Protein AF-A0A8W8KLY4-F1 (afdb_monomer)

Radius of gyration: 17.38 Å; Cα contacts (8 Å, |Δi|>4): 158; chains: 1; bounding box: 57×16×36 Å

pLDDT: mean 85.38, std 13.61, range [54.5, 98.25]

Organism: Magallana gigas (NCBI:txid29159)

Nearest PDB structures (foldseek):
  8tv1-assembly1_C  TM=5.859E-01  e=5.464E-01  Homo sapiens
  8trv-assembly1_A  TM=5.640E-01  e=6.260E-01  Homo sapiens
  8trv-assembly2_B  TM=5.985E-01  e=1.154E+00  Homo sapiens
  4m4r-assembly3_E  TM=5.861E-01  e=1.515E+00  Homo sapiens
  8trt-assembly2_D  TM=5.250E-01  e=1.008E+00  Homo sapiens

Structure (mmCIF, N/CA/C/O backbone):
data_AF-A0A8W8KLY4-F1
#
_entry.id   AF-A0A8W8KLY4-F1
#
loop_
_atom_site.group_PDB
_atom_site.id
_atom_site.type_symbol
_atom_site.label_atom_id
_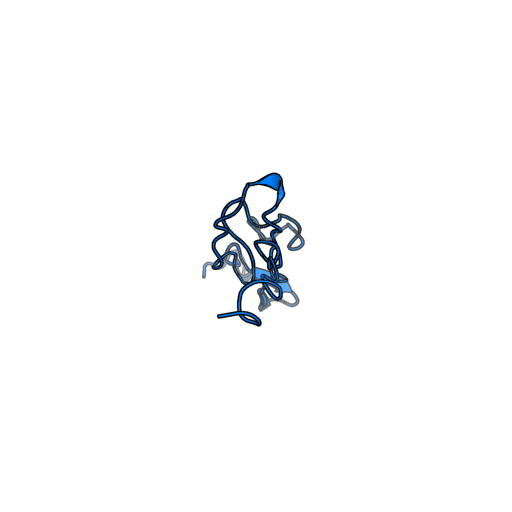atom_site.label_alt_id
_atom_site.label_comp_id
_atom_site.label_asym_id
_atom_site.label_entity_id
_atom_site.label_seq_id
_atom_site.pdbx_PDB_ins_code
_atom_site.Cartn_x
_atom_site.Cartn_y
_atom_site.Cartn_z
_atom_site.occupancy
_atom_site.B_iso_or_equiv
_atom_site.auth_seq_id
_atom_site.auth_comp_id
_atom_site.auth_asym_id
_atom_site.auth_atom_id
_atom_site.pdbx_PDB_model_num
ATOM 1 N 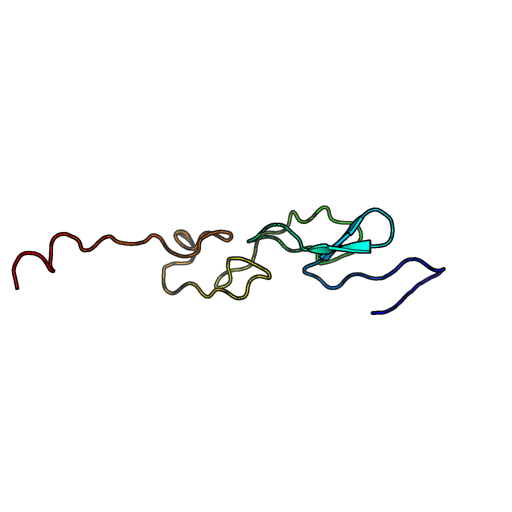N . MET A 1 1 ? 7.503 9.918 -15.386 1.00 60.38 1 MET A N 1
ATOM 2 C CA . MET A 1 1 ? 8.226 8.647 -15.578 1.00 60.38 1 MET A CA 1
ATOM 3 C C . MET A 1 1 ? 9.645 9.020 -15.956 1.00 60.38 1 MET A C 1
ATOM 5 O O . MET A 1 1 ? 9.804 9.891 -16.804 1.00 60.38 1 MET A O 1
ATOM 9 N N . GLY A 1 2 ? 10.631 8.495 -15.237 1.00 65.94 2 GLY A N 1
ATOM 10 C CA . GLY A 1 2 ? 12.049 8.637 -15.573 1.00 65.94 2 GLY A CA 1
ATOM 11 C C . GLY A 1 2 ? 12.598 7.262 -15.926 1.00 65.94 2 GLY A C 1
ATOM 12 O O . GLY A 1 2 ? 12.061 6.265 -15.451 1.00 65.94 2 GLY A O 1
ATOM 13 N N . GLU A 1 3 ? 13.624 7.200 -16.759 1.00 72.31 3 GLU A N 1
ATOM 14 C CA . GLU A 1 3 ? 14.270 5.951 -17.164 1.00 72.31 3 GLU A CA 1
ATOM 15 C C . GLU A 1 3 ? 15.770 6.081 -16.898 1.00 72.31 3 GLU A C 1
ATOM 17 O O . GLU A 1 3 ? 16.353 7.135 -17.162 1.00 72.31 3 GLU A O 1
ATOM 22 N N . THR A 1 4 ? 16.393 5.024 -16.376 1.00 72.56 4 THR A N 1
ATOM 23 C CA . THR A 1 4 ? 17.859 4.931 -16.261 1.00 72.56 4 THR A CA 1
ATOM 24 C C . THR A 1 4 ? 18.282 3.660 -16.975 1.00 72.56 4 THR A C 1
ATOM 26 O O . THR A 1 4 ? 17.751 2.595 -16.671 1.00 72.56 4 THR A O 1
ATOM 29 N N . ASP A 1 5 ? 19.161 3.769 -17.970 1.00 76.75 5 ASP A N 1
ATOM 30 C CA . ASP A 1 5 ? 19.630 2.633 -18.780 1.00 76.75 5 ASP A CA 1
ATOM 31 C C . ASP A 1 5 ? 18.501 1.792 -19.419 1.00 76.75 5 ASP A C 1
ATOM 33 O O . ASP A 1 5 ? 18.623 0.582 -19.597 1.00 76.75 5 ASP A O 1
ATOM 37 N N . GLY A 1 6 ? 17.378 2.435 -19.771 1.00 73.25 6 GLY A N 1
ATOM 38 C CA . GLY A 1 6 ? 16.210 1.776 -20.371 1.00 73.25 6 GLY A CA 1
ATOM 39 C C . GLY A 1 6 ? 15.317 1.021 -19.379 1.00 73.25 6 GLY A C 1
ATOM 40 O O . GLY A 1 6 ? 14.376 0.352 -19.802 1.00 73.25 6 GLY A O 1
ATOM 41 N N . ILE A 1 7 ? 15.586 1.132 -18.074 1.00 71.56 7 ILE A N 1
ATOM 42 C CA . ILE A 1 7 ? 14.738 0.592 -17.008 1.00 71.56 7 ILE A CA 1
ATOM 43 C C . ILE A 1 7 ? 13.809 1.707 -16.508 1.00 71.56 7 ILE A C 1
ATOM 45 O O . ILE A 1 7 ? 14.302 2.758 -16.070 1.00 71.56 7 ILE A O 1
ATOM 49 N N . PRO A 1 8 ? 12.476 1.515 -16.549 1.00 77.25 8 PRO A N 1
ATOM 50 C CA . PRO A 1 8 ? 11.541 2.525 -16.085 1.00 77.25 8 PRO A CA 1
ATOM 51 C C . PRO A 1 8 ? 11.555 2.629 -14.560 1.00 77.25 8 PRO A C 1
ATOM 53 O O . PRO A 1 8 ? 11.532 1.636 -13.832 1.00 77.25 8 PRO A O 1
ATOM 56 N N . PHE A 1 9 ? 11.555 3.865 -14.068 1.00 82.19 9 PHE A N 1
ATOM 57 C CA . PHE A 1 9 ? 11.352 4.169 -12.661 1.00 82.19 9 PHE A CA 1
ATOM 58 C C . PHE A 1 9 ? 9.852 4.297 -12.380 1.00 82.19 9 PHE A C 1
ATOM 60 O O . PHE A 1 9 ? 9.193 5.232 -12.859 1.00 82.19 9 PHE A O 1
ATOM 67 N N . CYS A 1 10 ? 9.315 3.358 -11.603 1.00 85.94 10 CYS A N 1
ATOM 68 C CA . CYS A 1 10 ? 7.904 3.331 -11.242 1.00 85.94 10 CYS A CA 1
ATOM 69 C C . CYS A 1 10 ? 7.597 4.305 -10.094 1.00 85.94 10 CYS A C 1
ATOM 71 O O . CYS A 1 10 ? 8.422 4.572 -9.221 1.00 85.94 10 CYS A O 1
ATOM 73 N N . CYS A 1 11 ? 6.395 4.886 -10.109 1.00 87.69 11 CYS A N 1
ATOM 74 C CA . CYS A 1 11 ? 5.926 5.726 -9.007 1.00 87.69 11 CYS A CA 1
ATOM 75 C C . CYS A 1 11 ? 5.659 4.877 -7.748 1.00 87.69 11 CYS A C 1
ATOM 77 O O . CYS A 1 11 ? 5.436 3.679 -7.882 1.00 87.69 11 CYS A O 1
ATOM 79 N N . PRO A 1 12 ? 5.555 5.481 -6.546 1.00 87.75 12 PRO A N 1
ATOM 80 C CA . PRO A 1 12 ? 5.470 4.752 -5.274 1.00 87.75 12 PRO A CA 1
ATOM 81 C C . PRO A 1 12 ? 4.311 3.758 -5.098 1.00 87.75 12 PRO A C 1
ATOM 83 O O . PRO A 1 12 ? 4.267 3.043 -4.107 1.00 87.75 12 PRO A O 1
ATOM 86 N N . PHE A 1 13 ? 3.339 3.740 -6.005 1.00 91.69 13 PHE A N 1
ATOM 87 C CA . PHE A 1 13 ? 2.188 2.829 -5.983 1.00 91.69 13 PHE A CA 1
ATOM 88 C C . PHE A 1 13 ? 2.290 1.732 -7.041 1.00 91.69 13 PHE A C 1
ATOM 90 O O . PHE A 1 13 ? 1.324 1.014 -7.266 1.00 91.69 13 PHE A O 1
ATOM 97 N N . TYR A 1 14 ? 3.438 1.643 -7.709 1.00 90.81 14 TYR A N 1
ATOM 98 C CA . TYR A 1 14 ? 3.674 0.736 -8.812 1.00 90.81 14 TYR A CA 1
ATOM 99 C C . TYR A 1 14 ? 5.003 0.003 -8.620 1.00 90.81 14 TYR A C 1
ATOM 101 O O . TYR A 1 14 ? 5.969 0.560 -8.092 1.00 90.81 14 TYR A O 1
ATOM 109 N N . PHE A 1 15 ? 5.072 -1.241 -9.070 1.00 89.56 15 PHE A N 1
ATOM 110 C CA . PHE A 1 15 ? 6.278 -2.060 -9.070 1.00 89.56 15 PHE A CA 1
ATOM 111 C C . PHE A 1 15 ? 6.642 -2.472 -10.491 1.00 89.56 15 PHE A C 1
ATOM 113 O O . PHE A 1 15 ? 5.798 -2.475 -11.385 1.00 89.56 15 PHE A O 1
ATOM 120 N N . LEU A 1 16 ? 7.924 -2.754 -10.704 1.00 87.12 16 LEU A N 1
ATOM 121 C CA . LEU A 1 16 ? 8.419 -3.149 -12.012 1.00 87.12 16 LEU A CA 1
ATOM 122 C C . LEU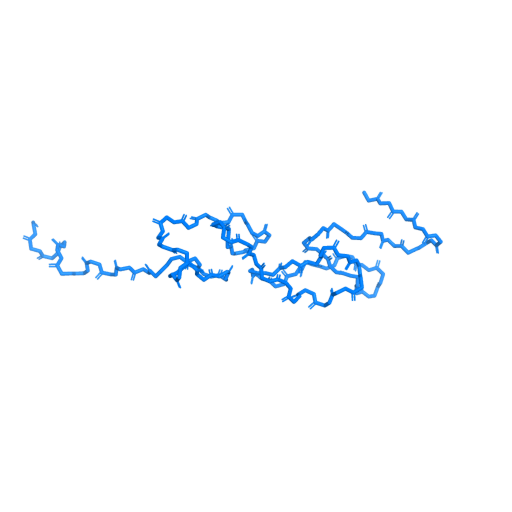 A 1 16 ? 8.208 -4.650 -12.214 1.00 87.12 16 LEU A C 1
ATOM 124 O O . LEU A 1 16 ? 8.839 -5.463 -11.542 1.00 87.12 16 LEU A O 1
ATOM 128 N N . GLU A 1 17 ? 7.381 -5.008 -13.187 1.00 87.12 17 GLU A N 1
ATOM 129 C CA . GLU A 1 17 ? 7.182 -6.384 -13.630 1.00 87.12 17 GLU A CA 1
ATOM 130 C C . GLU A 1 17 ? 7.256 -6.428 -15.158 1.00 87.12 17 GLU A C 1
ATOM 132 O O . GLU A 1 17 ? 6.555 -5.696 -15.849 1.00 87.12 17 GLU A O 1
ATOM 137 N N . ASN A 1 18 ? 8.149 -7.255 -15.716 1.00 87.56 18 ASN A N 1
ATOM 138 C CA . ASN A 1 18 ? 8.326 -7.395 -17.171 1.00 87.56 18 ASN A CA 1
ATOM 139 C C . ASN A 1 18 ? 8.478 -6.048 -17.922 1.00 87.56 18 ASN A C 1
ATOM 141 O O . ASN A 1 18 ? 7.840 -5.829 -18.952 1.00 87.56 18 ASN A O 1
ATOM 145 N N . ASN A 1 19 ? 9.309 -5.134 -17.404 1.00 84.56 19 ASN A N 1
ATOM 146 C CA . ASN A 1 19 ? 9.505 -3.769 -17.927 1.00 84.56 19 ASN A CA 1
ATOM 147 C C . ASN A 1 19 ? 8.246 -2.877 -17.938 1.00 84.56 19 ASN A C 1
ATOM 149 O O . ASN A 1 19 ? 8.248 -1.822 -18.568 1.00 84.56 19 ASN A O 1
ATOM 153 N N . THR A 1 20 ? 7.191 -3.267 -17.226 1.00 85.94 20 THR A N 1
ATOM 154 C CA . THR A 1 20 ? 5.948 -2.504 -17.084 1.00 85.94 20 THR A CA 1
ATOM 155 C C . THR A 1 20 ? 5.744 -2.137 -15.615 1.00 85.94 20 THR A C 1
ATOM 157 O O . THR A 1 20 ? 6.114 -2.891 -14.717 1.00 85.94 20 THR A O 1
ATOM 160 N N . CYS A 1 21 ? 5.212 -0.940 -15.358 1.00 88.25 21 CYS A N 1
ATOM 161 C CA . CYS A 1 21 ? 4.859 -0.518 -14.006 1.00 88.25 21 CYS A CA 1
ATOM 162 C C . CYS A 1 21 ? 3.449 -1.005 -13.671 1.00 88.25 21 CYS A C 1
ATOM 164 O O . CYS A 1 21 ? 2.470 -0.399 -14.108 1.00 88.25 21 CYS A O 1
ATOM 166 N N . GLU A 1 22 ? 3.367 -2.065 -12.880 1.00 91.06 22 GLU A N 1
ATOM 167 C CA . GLU A 1 22 ? 2.116 -2.657 -12.411 1.00 91.06 22 GLU A CA 1
ATOM 168 C C . GLU A 1 22 ? 1.704 -2.053 -11.071 1.00 91.06 22 GLU A C 1
ATOM 170 O O . GLU A 1 22 ? 2.552 -1.703 -10.252 1.00 91.06 22 GLU A O 1
ATOM 175 N N . GLU A 1 23 ? 0.404 -1.876 -10.843 1.00 93.19 23 GLU A N 1
ATOM 176 C CA . GLU A 1 23 ? -0.097 -1.273 -9.604 1.00 93.19 23 GLU A CA 1
ATOM 177 C C . GLU A 1 23 ? 0.055 -2.233 -8.415 1.00 93.19 23 GLU A C 1
ATOM 179 O O . GLU A 1 23 ? -0.234 -3.426 -8.512 1.00 93.19 23 GLU A O 1
ATOM 184 N N . CYS A 1 24 ? 0.478 -1.710 -7.264 1.00 94.19 24 CYS A N 1
ATOM 185 C CA . CYS A 1 24 ? 0.531 -2.487 -6.032 1.00 94.19 24 CYS A CA 1
ATOM 186 C C . CYS A 1 24 ? -0.867 -2.941 -5.578 1.00 94.19 24 CYS A C 1
ATOM 188 O O . CYS A 1 24 ? -1.848 -2.214 -5.760 1.00 94.19 24 CYS A O 1
ATOM 190 N N . PRO A 1 25 ? -0.974 -4.097 -4.892 1.00 95.88 25 PRO A N 1
ATOM 191 C CA . PRO A 1 25 ? -2.222 -4.510 -4.265 1.00 95.88 25 PRO A CA 1
ATOM 192 C C . PRO A 1 25 ? -2.793 -3.418 -3.342 1.00 95.88 25 PRO A C 1
ATOM 194 O O . PRO A 1 25 ? -2.021 -2.716 -2.676 1.00 95.88 25 PRO A O 1
ATOM 197 N N . PRO A 1 26 ? -4.131 -3.285 -3.240 1.00 97.38 26 PRO A N 1
ATOM 198 C CA . PRO A 1 26 ? -4.754 -2.296 -2.371 1.00 97.38 26 PRO A CA 1
ATOM 199 C C . PRO A 1 26 ? -4.206 -2.353 -0.947 1.00 97.38 26 PRO A C 1
ATOM 201 O O . PRO A 1 26 ? -4.085 -3.420 -0.347 1.00 97.38 26 PRO A O 1
ATOM 204 N N . GLY A 1 27 ? -3.902 -1.183 -0.398 1.00 97.12 27 GLY A N 1
ATOM 205 C CA . GLY A 1 27 ? -3.344 -1.051 0.935 1.00 97.12 27 GLY A CA 1
ATOM 206 C C . GLY A 1 27 ? -1.830 -1.188 1.022 1.00 97.12 27 GLY A C 1
ATOM 207 O O . GLY A 1 27 ? -1.324 -1.172 2.144 1.00 97.12 27 GLY A O 1
ATOM 208 N N . TYR A 1 28 ? -1.119 -1.306 -0.100 1.00 95.81 28 TYR A N 1
ATOM 209 C CA . TYR A 1 28 ? 0.335 -1.414 -0.132 1.00 95.81 28 TYR A CA 1
ATOM 210 C C . TYR A 1 28 ? 0.983 -0.434 -1.110 1.00 95.81 28 TYR A C 1
ATOM 212 O O . TYR A 1 28 ? 0.386 -0.019 -2.103 1.00 95.81 28 TYR A O 1
ATOM 220 N N . ILE A 1 29 ? 2.231 -0.077 -0.816 1.00 93.50 29 ILE A N 1
ATOM 221 C CA . ILE A 1 29 ? 3.062 0.826 -1.605 1.00 93.50 29 ILE A CA 1
ATOM 222 C C . ILE A 1 29 ? 4.431 0.204 -1.879 1.00 93.50 29 ILE A C 1
ATOM 224 O O . ILE A 1 29 ? 4.916 -0.671 -1.155 1.00 93.50 29 ILE A O 1
ATOM 228 N N . ASN A 1 30 ? 5.064 0.714 -2.924 1.00 89.69 30 ASN A N 1
ATOM 229 C CA . ASN A 1 30 ? 6.411 0.406 -3.346 1.00 89.69 30 ASN A CA 1
ATOM 230 C C . ASN A 1 30 ? 7.257 1.695 -3.425 1.00 89.69 30 ASN A C 1
ATOM 232 O O . ASN A 1 30 ? 7.357 2.301 -4.488 1.00 89.69 30 ASN A O 1
ATOM 236 N N . PRO A 1 31 ? 7.855 2.168 -2.318 1.00 78.25 31 PRO A N 1
ATOM 237 C CA . PRO A 1 31 ? 8.536 3.465 -2.292 1.00 78.25 31 PRO A CA 1
ATOM 238 C C . PRO A 1 31 ? 9.836 3.497 -3.113 1.00 78.25 31 PRO A C 1
ATOM 240 O O . PRO A 1 31 ? 10.321 4.578 -3.443 1.00 78.25 31 PRO A O 1
ATOM 243 N N . THR A 1 32 ? 10.403 2.335 -3.430 1.00 73.69 32 THR A N 1
ATOM 244 C CA . THR A 1 32 ? 11.641 2.167 -4.202 1.00 73.69 32 THR A CA 1
ATOM 245 C C . THR A 1 32 ? 11.452 0.994 -5.143 1.00 73.69 32 THR A C 1
ATOM 247 O O . THR A 1 32 ? 11.015 -0.040 -4.666 1.00 73.69 32 THR A O 1
ATOM 250 N N . SER A 1 33 ? 11.843 1.085 -6.415 1.00 65.88 33 SER A N 1
ATOM 251 C CA . SER A 1 33 ? 11.634 0.026 -7.423 1.00 65.88 33 SER A CA 1
ATOM 252 C C . SER A 1 33 ? 12.090 -1.395 -7.026 1.00 65.88 33 SER A C 1
ATOM 254 O O . SER A 1 33 ? 11.684 -2.351 -7.676 1.00 65.88 33 SER A O 1
ATOM 256 N N . ASP A 1 34 ? 12.876 -1.538 -5.955 1.00 64.81 34 ASP A N 1
ATOM 257 C CA . ASP A 1 34 ? 13.423 -2.786 -5.414 1.00 64.81 34 ASP A CA 1
ATOM 258 C C . ASP A 1 34 ? 12.536 -3.497 -4.355 1.00 64.81 34 ASP A C 1
ATOM 260 O O . ASP A 1 34 ? 12.922 -4.555 -3.854 1.00 64.81 34 ASP A O 1
ATOM 264 N N . ILE A 1 35 ? 11.375 -2.940 -3.962 1.00 66.31 35 ILE A N 1
ATOM 265 C CA . ILE A 1 35 ? 10.482 -3.510 -2.928 1.00 66.31 35 ILE A CA 1
ATOM 266 C C . ILE A 1 35 ? 9.224 -4.149 -3.554 1.00 66.31 35 ILE A C 1
ATOM 268 O O . ILE A 1 35 ? 8.496 -3.548 -4.335 1.00 66.31 35 ILE A O 1
ATOM 272 N N . ASN A 1 36 ? 8.897 -5.379 -3.151 1.00 80.00 36 ASN A N 1
ATOM 273 C CA . ASN A 1 36 ? 7.708 -6.104 -3.626 1.00 80.00 36 ASN A CA 1
ATOM 274 C C . ASN A 1 36 ? 6.419 -5.633 -2.930 1.00 80.00 36 ASN A C 1
ATOM 276 O O . ASN A 1 36 ? 5.885 -6.384 -2.115 1.00 80.00 36 ASN A O 1
ATOM 280 N N . CYS A 1 37 ? 5.951 -4.404 -3.199 1.00 91.38 37 CYS A N 1
ATOM 281 C CA . CYS A 1 37 ? 4.669 -3.851 -2.716 1.00 91.38 37 CYS A CA 1
ATOM 282 C C . CYS A 1 37 ? 4.279 -4.318 -1.300 1.00 91.38 37 CYS A C 1
ATOM 284 O O . CYS A 1 37 ? 3.182 -4.826 -1.075 1.00 91.38 37 CYS A O 1
ATOM 286 N N . SER A 1 38 ? 5.212 -4.233 -0.353 1.00 90.94 38 SER A N 1
ATOM 287 C CA . SER A 1 38 ? 5.073 -4.861 0.967 1.00 90.94 38 SER A CA 1
ATOM 288 C C . SER A 1 38 ? 4.885 -3.847 2.085 1.00 90.94 38 SER A C 1
ATOM 290 O O . SER A 1 38 ? 4.537 -4.219 3.207 1.00 90.94 38 SER A O 1
ATOM 292 N N . LEU A 1 39 ? 5.090 -2.562 1.791 1.00 93.69 39 LEU A N 1
ATOM 293 C CA . LEU A 1 39 ? 4.920 -1.495 2.760 1.00 93.69 39 LEU A CA 1
ATOM 294 C C . LEU A 1 39 ? 3.430 -1.124 2.825 1.00 93.69 39 LEU A C 1
ATOM 296 O O . LEU A 1 39 ? 2.886 -0.700 1.808 1.00 93.69 39 LEU A O 1
ATOM 300 N N . PRO A 1 40 ? 2.741 -1.287 3.967 1.00 95.69 40 PRO A N 1
ATOM 301 C CA . PRO A 1 40 ? 1.333 -0.927 4.068 1.00 95.69 40 PRO A CA 1
ATOM 302 C C . PRO A 1 40 ? 1.127 0.589 3.972 1.00 95.69 40 PRO A C 1
ATOM 304 O O . PRO A 1 40 ? 2.017 1.374 4.313 1.00 95.69 40 PRO A O 1
ATOM 307 N N . CYS A 1 41 ? -0.074 1.011 3.570 1.00 97.06 41 CYS A N 1
ATOM 308 C CA . CYS A 1 41 ? -0.480 2.410 3.663 1.00 97.06 41 CYS A CA 1
ATOM 309 C C . CYS A 1 41 ? -0.317 2.929 5.098 1.00 97.06 41 CYS A C 1
ATOM 311 O O . CYS A 1 41 ? -0.785 2.324 6.064 1.00 97.06 41 CYS A O 1
ATOM 313 N N . SER A 1 42 ? 0.328 4.084 5.230 1.00 96.50 42 SER A N 1
ATOM 314 C CA . SER A 1 42 ? 0.448 4.775 6.510 1.00 96.50 42 SER A CA 1
ATOM 315 C C . SER A 1 42 ? -0.902 5.338 6.937 1.00 96.50 42 SER A C 1
ATOM 317 O O . SER A 1 42 ? -1.578 5.980 6.136 1.00 96.50 42 SER A O 1
ATOM 319 N N . TYR A 1 43 ? -1.256 5.194 8.217 1.00 97.38 43 TYR A N 1
ATOM 320 C CA . TYR A 1 43 ? -2.401 5.905 8.790 1.00 97.38 43 TYR A CA 1
ATOM 321 C C . TYR A 1 43 ? -2.318 7.413 8.471 1.00 97.38 43 TYR A C 1
ATOM 323 O O . TYR A 1 43 ? -1.245 8.006 8.629 1.00 97.38 43 TYR A O 1
ATOM 331 N N . PRO A 1 44 ? -3.427 8.062 8.076 1.00 97.62 44 PRO A N 1
ATOM 332 C CA . PRO A 1 44 ? -4.801 7.546 8.038 1.00 97.62 44 PRO A CA 1
ATOM 333 C C . PRO A 1 44 ? -5.223 6.957 6.685 1.00 97.62 44 PRO A C 1
ATOM 335 O O . PRO A 1 44 ? -6.417 6.848 6.426 1.00 97.62 44 PRO A O 1
ATOM 338 N N . SER A 1 45 ? -4.287 6.640 5.799 1.00 98.25 45 SER A N 1
ATOM 339 C CA . SER A 1 45 ? -4.606 6.196 4.449 1.00 98.25 45 SER A CA 1
ATOM 340 C C . SER A 1 45 ? -4.862 4.692 4.339 1.00 98.25 45 SER A C 1
ATOM 342 O O . SER A 1 45 ? -4.238 3.899 5.041 1.00 98.25 45 SER A O 1
ATOM 344 N N . TYR A 1 46 ? -5.736 4.297 3.411 1.00 98.19 46 TYR A N 1
ATOM 345 C CA . TYR A 1 46 ? -6.013 2.894 3.091 1.00 98.19 46 TYR A CA 1
ATOM 346 C C . TYR A 1 46 ? -6.455 2.702 1.629 1.00 98.19 46 TYR A C 1
ATOM 348 O O . TYR A 1 46 ? -6.708 3.671 0.913 1.00 98.19 46 TYR A O 1
ATOM 356 N N . GLY A 1 47 ? -6.583 1.448 1.192 1.00 97.38 47 GLY A N 1
ATOM 357 C CA . GLY A 1 47 ? -7.170 1.082 -0.098 1.00 97.38 47 GLY A CA 1
ATOM 358 C C . GLY A 1 47 ? -6.221 1.242 -1.286 1.00 97.38 47 GLY A C 1
ATOM 359 O O . GLY A 1 47 ? -5.002 1.342 -1.125 1.00 97.38 47 GLY A O 1
ATOM 360 N N . ALA A 1 48 ? -6.778 1.220 -2.499 1.00 97.06 48 ALA A N 1
ATOM 361 C CA . ALA A 1 48 ? -6.006 1.406 -3.726 1.00 97.06 48 ALA A CA 1
ATOM 362 C C . ALA A 1 48 ? -5.248 2.739 -3.671 1.00 97.06 48 ALA A C 1
ATOM 364 O O . ALA 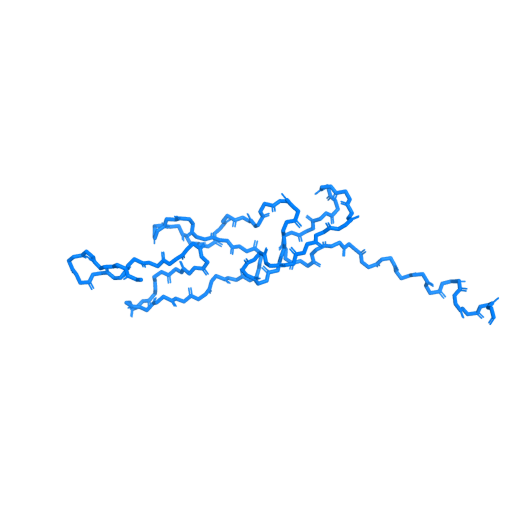A 1 48 ? -5.819 3.774 -3.317 1.00 97.06 48 ALA A O 1
ATOM 365 N N . ARG A 1 49 ? -3.938 2.684 -3.945 1.00 95.44 49 ARG A N 1
ATOM 366 C CA . ARG A 1 49 ? -3.024 3.842 -3.936 1.00 95.44 49 ARG A CA 1
ATOM 367 C C . ARG A 1 49 ? -3.071 4.684 -2.652 1.00 95.44 49 ARG A C 1
ATOM 369 O O . ARG A 1 49 ? -2.663 5.843 -2.659 1.00 95.44 49 ARG A O 1
ATOM 376 N N . CYS A 1 50 ? -3.547 4.111 -1.545 1.00 96.94 50 CYS A N 1
ATOM 377 C CA . CYS A 1 50 ? -3.700 4.803 -0.268 1.00 96.94 50 CYS A CA 1
ATOM 378 C C . CYS A 1 50 ? -4.599 6.064 -0.333 1.00 96.94 50 CYS A C 1
ATOM 380 O O . CYS A 1 50 ? -4.395 7.008 0.437 1.00 96.94 50 CYS A O 1
ATOM 382 N N . GLU A 1 51 ? -5.582 6.101 -1.241 1.00 97.06 51 GLU A N 1
ATOM 383 C CA . GLU A 1 51 ? -6.479 7.255 -1.434 1.00 97.06 51 GLU A CA 1
ATOM 384 C C . GLU A 1 51 ? -7.645 7.303 -0.432 1.00 97.06 51 GLU A C 1
ATOM 386 O O . GLU A 1 51 ? -8.196 8.373 -0.162 1.00 97.06 51 GLU A O 1
ATOM 391 N N . GLY A 1 52 ? -8.006 6.162 0.164 1.00 97.38 52 GLY A N 1
ATOM 392 C CA . GLY A 1 52 ? -8.998 6.097 1.233 1.00 97.38 52 GLY A CA 1
ATOM 393 C C . GLY A 1 52 ? -8.485 6.761 2.509 1.00 97.38 52 GLY A C 1
ATOM 394 O O . GLY A 1 52 ? -7.290 6.723 2.791 1.00 97.38 52 GLY A O 1
ATOM 395 N N . ARG A 1 53 ? -9.379 7.357 3.309 1.00 98.06 53 ARG 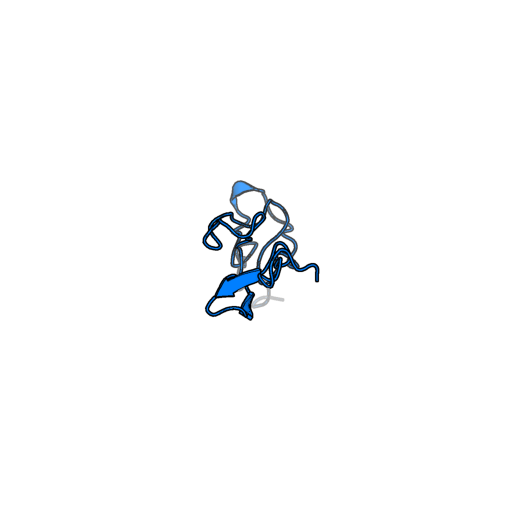A N 1
ATOM 396 C CA . ARG A 1 53 ? -9.032 8.005 4.585 1.00 98.06 53 ARG A CA 1
ATOM 397 C C . ARG A 1 53 ? -9.848 7.443 5.745 1.00 98.06 53 ARG A C 1
ATOM 399 O O . ARG 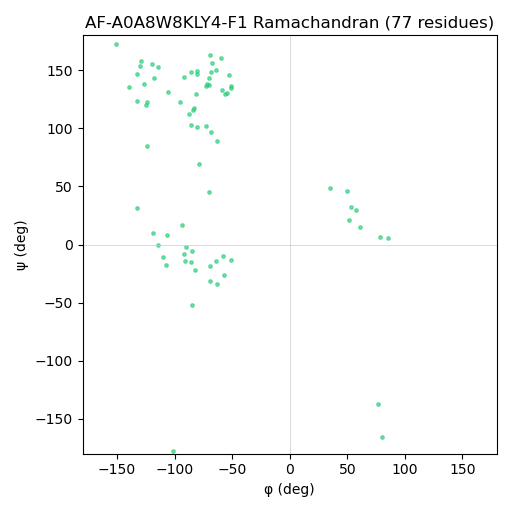A 1 53 ? -11.073 7.520 5.735 1.00 98.06 53 ARG A O 1
ATOM 406 N N . CYS A 1 54 ? -9.174 6.886 6.740 1.00 97.38 54 CYS A N 1
ATOM 407 C CA . CYS A 1 54 ? -9.784 6.432 7.981 1.00 97.38 54 CYS A CA 1
ATOM 408 C C . CYS A 1 54 ? -10.258 7.611 8.838 1.00 97.38 54 CYS A C 1
ATOM 410 O O . CYS A 1 54 ? -9.590 8.643 8.927 1.00 97.38 54 CYS A O 1
ATOM 412 N N . ASN A 1 55 ? -11.396 7.414 9.503 1.00 96.00 55 ASN A N 1
ATOM 413 C CA . ASN A 1 55 ? -11.978 8.303 10.514 1.00 96.00 55 ASN A CA 1
ATOM 414 C C . ASN A 1 55 ? -12.116 7.626 11.899 1.00 96.00 55 ASN A C 1
ATOM 416 O O . ASN A 1 55 ? -12.758 8.172 12.792 1.00 96.00 55 ASN A O 1
ATOM 420 N N . CYS A 1 56 ? -11.528 6.442 12.059 1.00 95.19 56 CYS A N 1
ATOM 421 C CA . CYS A 1 56 ? -11.433 5.663 13.289 1.00 95.19 56 CYS A CA 1
ATOM 422 C C . CYS A 1 56 ? -10.041 5.816 13.927 1.00 95.19 56 CYS A C 1
ATOM 424 O O . CYS A 1 56 ? -9.195 6.565 13.430 1.00 95.19 56 CYS A O 1
ATOM 426 N N . SER A 1 57 ? -9.806 5.109 15.036 1.00 96.19 57 SER A N 1
ATOM 427 C CA . SER A 1 57 ? -8.491 5.053 15.678 1.00 96.19 57 SER A CA 1
ATOM 428 C C . SER A 1 57 ? -7.426 4.484 14.728 1.00 96.19 57 SER A C 1
ATOM 430 O O . SER A 1 57 ? -7.735 3.820 13.733 1.00 96.19 57 SER A O 1
ATOM 432 N N . LYS A 1 58 ? -6.148 4.742 15.025 1.00 96.62 58 LYS A N 1
ATOM 433 C CA . LYS A 1 58 ? -5.047 4.195 14.223 1.00 96.62 58 LYS A CA 1
ATOM 434 C C . LYS A 1 58 ? -5.020 2.669 14.296 1.00 96.62 58 LYS A C 1
ATOM 436 O O . LYS A 1 58 ? -4.664 2.022 13.319 1.00 96.62 58 LYS A O 1
ATOM 441 N N . GLU A 1 59 ? -5.397 2.129 15.446 1.00 95.88 59 GLU A N 1
ATOM 442 C CA . GLU A 1 59 ? -5.426 0.708 15.762 1.00 95.88 59 GLU A CA 1
ATOM 443 C C . GLU A 1 59 ? -6.528 -0.027 14.980 1.00 95.88 59 GLU A C 1
ATOM 445 O O . GLU A 1 59 ? -6.336 -1.180 14.604 1.00 95.88 59 GLU A O 1
ATOM 450 N N . ASP A 1 60 ? -7.636 0.658 14.676 1.00 95.38 60 ASP A N 1
ATOM 451 C CA . ASP A 1 60 ? -8.772 0.107 13.921 1.00 95.38 60 ASP A CA 1
ATOM 452 C C . ASP A 1 60 ? -8.668 0.331 12.404 1.00 95.38 60 ASP A C 1
ATOM 454 O O . ASP A 1 60 ? -9.419 -0.257 11.625 1.00 95.38 60 ASP A O 1
ATOM 458 N N . CYS A 1 61 ? -7.770 1.211 11.962 1.00 97.56 61 CYS A N 1
ATOM 459 C CA . CYS A 1 61 ? -7.609 1.549 10.554 1.00 97.56 61 CYS A CA 1
ATOM 460 C C . CYS A 1 61 ? -6.777 0.486 9.830 1.00 97.56 61 CYS A C 1
ATOM 462 O O . CYS A 1 61 ? -5.545 0.486 9.882 1.00 97.56 61 CYS A O 1
ATOM 464 N N . HIS A 1 62 ? -7.442 -0.404 9.101 1.00 97.75 62 HIS A N 1
ATOM 465 C CA . HIS A 1 62 ? -6.752 -1.395 8.293 1.00 97.75 62 HIS A CA 1
ATOM 466 C C . HIS A 1 62 ? -6.302 -0.797 6.959 1.00 97.75 62 HIS A C 1
ATOM 468 O O . HIS A 1 62 ? -7.105 -0.257 6.202 1.00 97.75 62 HIS A O 1
ATOM 474 N N . HIS A 1 63 ? -5.030 -0.968 6.611 1.00 97.81 63 HIS A N 1
ATOM 475 C CA . HIS A 1 63 ? -4.447 -0.411 5.385 1.00 97.81 63 HIS A CA 1
ATOM 476 C C . HIS A 1 63 ? -5.165 -0.857 4.092 1.00 97.81 63 HIS A C 1
ATOM 478 O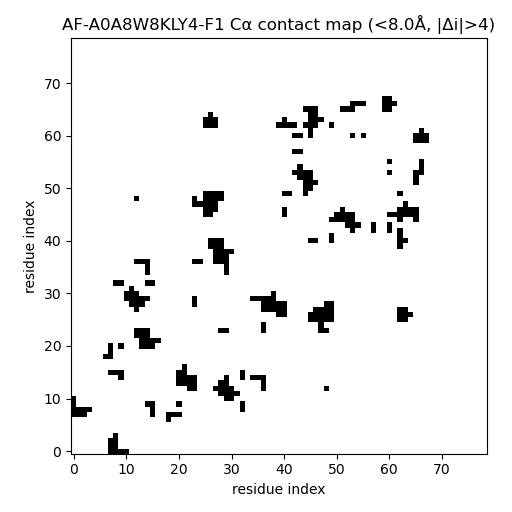 O . HIS A 1 63 ? -5.159 -0.116 3.116 1.00 97.81 63 HIS A O 1
ATOM 484 N N . VAL A 1 64 ? -5.830 -2.021 4.065 1.00 97.88 64 VAL A N 1
ATOM 485 C CA . VAL A 1 64 ? -6.616 -2.480 2.893 1.00 97.88 64 VAL A CA 1
ATOM 486 C C . VAL A 1 64 ? -8.041 -1.918 2.861 1.00 97.88 64 VAL A C 1
ATOM 488 O O . VAL A 1 64 ? -8.458 -1.382 1.840 1.00 97.88 64 VAL A O 1
ATOM 491 N N . PHE A 1 65 ? -8.805 -2.060 3.947 1.00 96.19 65 PHE A N 1
ATOM 492 C CA . PHE A 1 65 ? -10.260 -1.840 3.952 1.00 96.19 65 PHE A CA 1
ATOM 493 C C . PHE A 1 65 ? -10.710 -0.652 4.810 1.00 96.19 65 PHE A C 1
ATOM 495 O O . PHE A 1 65 ? -11.895 -0.335 4.846 1.00 96.19 65 PHE A O 1
ATOM 502 N N . GLY A 1 66 ? -9.777 0.038 5.461 1.00 96.12 66 GLY A N 1
ATOM 503 C CA . GLY A 1 66 ? -10.057 1.212 6.270 1.00 96.12 66 GLY A CA 1
ATOM 504 C C . GLY A 1 66 ? -10.661 0.847 7.617 1.00 96.12 66 GLY A C 1
ATOM 505 O O . GLY A 1 66 ? -10.197 -0.072 8.288 1.00 96.12 66 GLY A O 1
ATOM 506 N N . CYS A 1 67 ? -11.674 1.602 8.030 1.00 96.44 67 CYS A N 1
ATOM 507 C CA . CYS A 1 67 ? -12.314 1.430 9.327 1.00 96.44 67 CYS A CA 1
ATOM 508 C C . CYS A 1 67 ? -13.325 0.276 9.325 1.00 96.44 67 CYS A C 1
ATOM 510 O O . CYS A 1 67 ? -13.986 0.041 8.310 1.00 96.44 67 CYS A O 1
ATOM 512 N N . PRO A 1 68 ? -13.515 -0.408 10.465 1.00 91.75 68 PRO A N 1
ATOM 513 C CA . PRO A 1 68 ? -14.585 -1.382 10.606 1.00 91.75 68 P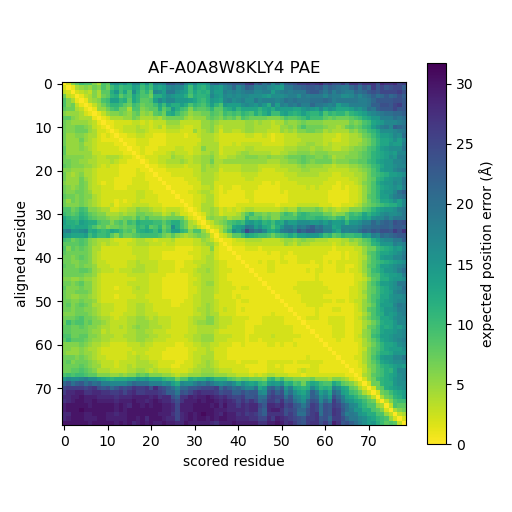RO A CA 1
ATOM 514 C C . PRO A 1 68 ? -15.941 -0.711 10.370 1.00 91.75 68 PRO A C 1
ATOM 516 O O . PRO A 1 68 ? -16.240 0.344 10.933 1.00 91.75 68 PRO A O 1
ATOM 519 N N . VAL A 1 69 ? -16.786 -1.346 9.557 1.00 82.12 69 VAL A N 1
ATOM 520 C CA . VAL A 1 69 ? -18.181 -0.931 9.409 1.00 82.12 69 VAL A CA 1
ATOM 521 C C . VAL A 1 69 ? -18.905 -1.328 10.690 1.00 82.12 69 VAL A C 1
ATOM 523 O O . VAL A 1 69 ? -19.237 -2.497 10.894 1.00 82.12 69 VAL A O 1
ATOM 526 N N . THR A 1 70 ? -19.154 -0.366 11.577 1.00 71.38 70 THR A N 1
ATOM 527 C CA . THR A 1 70 ? -20.133 -0.561 12.643 1.00 71.38 70 THR A CA 1
ATOM 528 C C . THR A 1 70 ? -21.503 -0.619 11.984 1.00 71.38 70 THR A C 1
ATOM 530 O O . THR A 1 70 ? -22.118 0.391 11.654 1.00 71.38 70 THR A O 1
ATOM 533 N N . MET A 1 71 ? -21.979 -1.836 11.735 1.00 63.47 71 MET A N 1
ATOM 534 C CA . MET A 1 71 ? -23.363 -2.070 11.355 1.00 63.47 71 MET A CA 1
ATOM 535 C C . MET A 1 71 ? -24.247 -1.628 12.530 1.00 63.47 71 MET A C 1
ATOM 537 O O . MET A 1 71 ? -24.578 -2.428 13.402 1.00 63.47 71 MET A O 1
ATOM 541 N N . ASN A 1 72 ? -24.652 -0.353 12.559 1.00 59.31 72 ASN A N 1
ATOM 542 C CA . ASN A 1 72 ? -25.726 0.163 13.416 1.00 59.31 72 ASN A CA 1
ATOM 543 C C . ASN A 1 72 ? -27.093 -0.372 12.944 1.00 59.31 72 ASN A C 1
ATOM 545 O O . ASN A 1 72 ? -28.075 0.358 12.858 1.00 59.31 72 ASN A O 1
ATOM 549 N N . VAL A 1 73 ? -27.183 -1.671 12.651 1.00 58.81 73 VAL A N 1
ATOM 550 C CA . VAL A 1 73 ? -28.423 -2.342 12.232 1.00 58.81 73 VAL A CA 1
ATOM 551 C C . VAL A 1 73 ? -29.474 -2.314 13.352 1.00 58.81 73 VAL A C 1
ATOM 553 O O . VAL A 1 73 ? -30.655 -2.513 13.096 1.00 58.81 73 VAL A O 1
ATOM 556 N N . TYR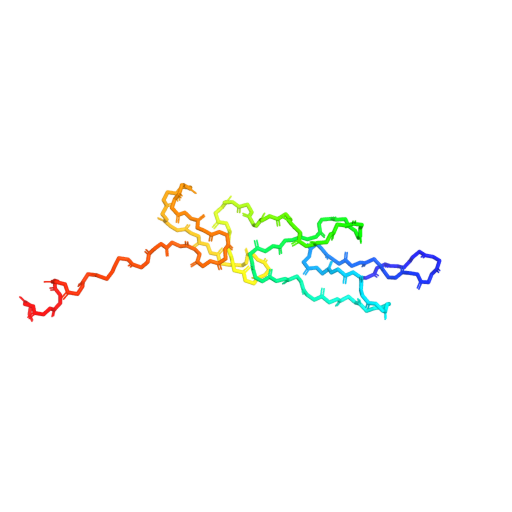 A 1 74 ? -29.087 -1.992 14.590 1.00 57.56 74 TYR A N 1
ATOM 557 C CA . TYR A 1 74 ? -30.011 -1.929 15.722 1.00 57.56 74 TYR A CA 1
ATOM 558 C C . TYR A 1 74 ? -30.750 -0.594 15.909 1.00 57.56 74 TYR A C 1
ATOM 560 O O . TYR A 1 74 ? -31.737 -0.588 16.642 1.00 57.56 74 TYR A O 1
ATOM 568 N N . LEU A 1 75 ? -30.334 0.514 15.277 1.00 58.22 75 LEU A N 1
ATOM 569 C CA . LEU A 1 75 ? -30.955 1.829 15.535 1.00 58.22 75 LEU A CA 1
ATOM 570 C C . LEU A 1 75 ? -31.840 2.367 14.401 1.00 58.22 75 LEU A C 1
ATOM 572 O O . LEU A 1 75 ? -32.694 3.199 14.680 1.00 58.22 75 LEU A O 1
ATOM 576 N N . GLU A 1 76 ? -31.726 1.861 13.169 1.00 57.84 76 GLU A N 1
ATOM 577 C CA . GLU A 1 76 ? -32.629 2.266 12.070 1.00 57.84 76 GLU A CA 1
ATOM 578 C C . GLU A 1 76 ? -33.869 1.367 11.914 1.00 57.84 76 GLU A C 1
ATOM 580 O O . GLU A 1 76 ? -34.785 1.711 11.178 1.00 57.84 76 GLU A O 1
ATOM 585 N N . TYR A 1 77 ? -33.956 0.239 12.628 1.00 61.47 77 TYR A N 1
ATOM 586 C CA . TYR A 1 77 ? -35.149 -0.624 12.600 1.00 61.47 77 TYR A CA 1
ATOM 587 C C . TYR A 1 77 ? -36.253 -0.187 13.591 1.00 61.47 77 TYR A C 1
ATOM 589 O O . TYR A 1 77 ? -37.335 -0.765 13.600 1.00 61.47 77 TYR A O 1
ATOM 597 N N . ASN A 1 78 ? -36.007 0.824 14.434 1.00 57.47 78 ASN A N 1
ATOM 598 C CA . ASN A 1 78 ? -36.977 1.304 15.432 1.00 57.47 78 ASN A CA 1
ATOM 599 C C . ASN A 1 78 ? -37.137 2.837 15.454 1.00 57.47 78 ASN A C 1
ATOM 601 O O . ASN A 1 78 ? -37.404 3.394 16.521 1.00 57.47 78 ASN A O 1
ATOM 605 N N . SER A 1 79 ? -36.983 3.520 14.314 1.00 54.50 79 SER A N 1
ATOM 606 C CA . SER A 1 79 ? -37.387 4.929 14.182 1.00 54.50 79 SER A CA 1
ATOM 607 C C . SER A 1 79 ? -38.499 5.120 13.166 1.00 54.50 79 SER A C 1
ATOM 609 O O . SER A 1 79 ? -38.576 4.330 12.203 1.00 54.50 79 SER A O 1
#

Mean predicted aligned error: 8.11 Å

Sequence (79 aa):
MGETDGIPFCCPFYFLENNTCEECPPGYINPTSDINCSLPCSYPSYGARCEGRCNCSKEDCHHVFGCPVTMNVYLEYNS

Solvent-accessible surface area (backbone atoms only — not comparable to full-atom values): 4608 Å² total; per-residue (Å²): 132,55,67,59,96,85,44,72,52,46,56,47,42,17,31,72,52,96,92,36,69,43,74,33,60,57,11,20,28,12,87,46,72,88,45,83,41,71,46,60,30,60,83,55,22,6,19,60,75,38,72,41,72,41,90,58,56,75,90,53,37,37,24,49,76,24,44,78,82,78,76,63,70,80,62,72,80,76,112

Secondary structure (DSSP, 8-state):
-EEETTEEE--TTEEEETTEEEEPPTTEE-SSTTS-S-EEPPTTEESGGG-EE--S-TTT-BTTTBS-----TTTSTT-

Foldseek 3Di:
DDDDPLQDWEDFQFEDDPSDTHGAAWQFTRHGNPDNRPHGQQPQFATGVSPDGAPDDNVQQRRHPGHDPPPVVVPVVPD